Protein AF-A0A3N5H2K8-F1 (afdb_monomer)

Mean predicted aligned error: 14.22 Å

pLDDT: mean 76.16, std 10.31, range [52.0, 89.25]

Structure (mmCIF, N/CA/C/O backbone):
data_AF-A0A3N5H2K8-F1
#
_entry.id   AF-A0A3N5H2K8-F1
#
loop_
_atom_site.group_PDB
_atom_site.id
_atom_site.type_symbol
_atom_site.label_atom_id
_atom_site.label_alt_id
_atom_site.label_comp_id
_atom_site.label_asym_id
_atom_site.label_entity_id
_atom_site.label_seq_id
_atom_site.pdbx_PDB_ins_code
_atom_site.Cartn_x
_atom_site.Cartn_y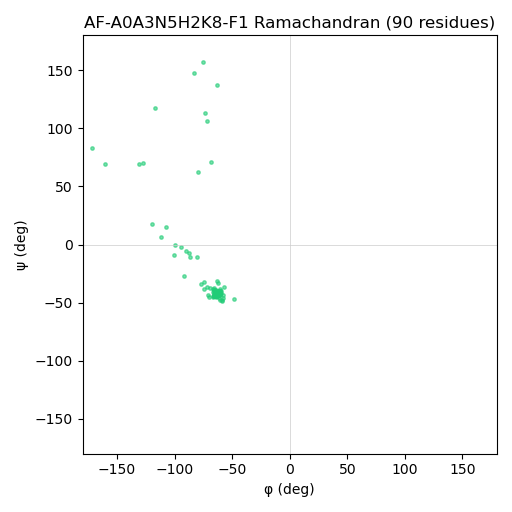
_atom_site.Cartn_z
_atom_site.occupancy
_atom_site.B_iso_or_equiv
_atom_site.auth_seq_id
_atom_site.auth_comp_id
_atom_site.auth_asym_id
_atom_site.auth_atom_id
_atom_site.pdbx_PDB_model_num
ATOM 1 N N . MET A 1 1 ? 1.314 -19.942 -8.219 1.00 56.38 1 MET A N 1
ATOM 2 C CA . MET A 1 1 ? 1.565 -18.829 -7.280 1.00 56.38 1 MET A CA 1
ATOM 3 C C . MET A 1 1 ? 1.697 -19.451 -5.914 1.00 56.38 1 MET A C 1
ATOM 5 O O . MET A 1 1 ? 0.830 -20.247 -5.570 1.00 56.38 1 MET A O 1
ATOM 9 N N . SER A 1 2 ? 2.800 -19.199 -5.215 1.00 85.44 2 SER A N 1
ATOM 10 C CA . SER A 1 2 ? 3.029 -19.815 -3.909 1.00 85.44 2 SER A CA 1
ATOM 11 C C . SER A 1 2 ? 2.161 -19.148 -2.841 1.00 85.44 2 SER A C 1
ATOM 13 O O . SER A 1 2 ? 1.698 -18.018 -3.015 1.00 85.44 2 SER A O 1
ATOM 15 N N . LEU A 1 3 ? 1.899 -19.862 -1.746 1.00 82.50 3 LEU A N 1
ATOM 16 C CA . LEU A 1 3 ? 1.050 -19.367 -0.662 1.00 82.50 3 LEU A CA 1
ATOM 17 C C . LEU A 1 3 ? 1.655 -18.113 -0.011 1.00 82.50 3 LEU A C 1
ATOM 19 O O . LEU A 1 3 ? 0.918 -17.207 0.373 1.00 82.50 3 LEU A O 1
ATOM 23 N N . GLU A 1 4 ? 2.988 -18.029 0.050 1.00 81.88 4 GLU A N 1
ATOM 24 C CA . GLU A 1 4 ? 3.704 -16.869 0.578 1.00 81.88 4 GLU A CA 1
ATOM 25 C C . GLU A 1 4 ? 3.428 -15.613 -0.247 1.00 81.88 4 GLU A C 1
ATOM 27 O O . GLU A 1 4 ? 3.209 -14.555 0.334 1.00 81.88 4 GLU A O 1
ATOM 32 N N . ASP A 1 5 ? 3.363 -15.727 -1.579 1.00 79.69 5 ASP A N 1
ATOM 33 C CA . ASP A 1 5 ? 3.062 -14.593 -2.461 1.00 79.69 5 ASP A CA 1
ATOM 34 C C . ASP A 1 5 ? 1.651 -14.060 -2.205 1.00 79.69 5 ASP A C 1
ATOM 36 O O . ASP A 1 5 ? 1.452 -12.851 -2.087 1.00 79.69 5 ASP A O 1
ATOM 40 N N . ILE A 1 6 ? 0.673 -14.962 -2.060 1.00 80.88 6 ILE A N 1
ATOM 41 C CA . ILE A 1 6 ? -0.724 -14.603 -1.785 1.00 80.88 6 ILE A CA 1
ATOM 42 C C . ILE A 1 6 ? -0.820 -13.899 -0.430 1.00 80.88 6 ILE A C 1
ATOM 44 O O . ILE A 1 6 ? -1.476 -12.861 -0.323 1.00 80.88 6 ILE A O 1
ATOM 48 N N . TRP A 1 7 ? -0.141 -14.418 0.595 1.00 80.50 7 TRP A N 1
ATOM 49 C CA . TRP A 1 7 ? -0.100 -13.808 1.926 1.00 80.50 7 TRP A CA 1
ATOM 50 C C . TRP A 1 7 ? 0.579 -12.433 1.905 1.00 80.50 7 TRP A C 1
ATOM 52 O O . TRP A 1 7 ? 0.082 -11.470 2.492 1.00 80.50 7 TRP A O 1
ATOM 62 N N . TYR A 1 8 ? 1.680 -12.296 1.167 1.00 79.75 8 TYR A N 1
ATOM 63 C CA . TYR A 1 8 ? 2.380 -11.022 1.008 1.00 79.75 8 TYR A CA 1
ATOM 64 C C . TYR A 1 8 ? 1.516 -9.985 0.277 1.00 79.75 8 TYR A C 1
ATOM 66 O O . TYR A 1 8 ? 1.500 -8.804 0.627 1.00 79.75 8 TYR A O 1
ATOM 74 N N . GLU A 1 9 ? 0.765 -10.427 -0.729 1.00 75.81 9 GLU A N 1
ATOM 75 C CA . GLU A 1 9 ? -0.104 -9.588 -1.547 1.00 75.81 9 GLU A CA 1
ATOM 76 C C . GLU A 1 9 ? -1.354 -9.118 -0.788 1.00 75.81 9 GLU A C 1
ATOM 78 O O . GLU A 1 9 ? -1.765 -7.964 -0.961 1.00 75.81 9 GLU A O 1
ATOM 83 N N . SER A 1 10 ? -1.906 -9.980 0.076 1.00 80.06 10 SER A N 1
ATOM 84 C CA . SER A 1 10 ? -3.154 -9.768 0.825 1.00 80.06 10 SER A CA 1
ATOM 85 C C . SER A 1 10 ? -2.970 -9.136 2.212 1.00 80.06 10 SER A C 1
ATOM 87 O O . SER A 1 10 ? -3.857 -8.407 2.659 1.00 80.06 10 SER A O 1
ATOM 89 N N . SER A 1 11 ? -1.814 -9.314 2.863 1.00 79.94 11 SER A N 1
ATOM 90 C CA . SER A 1 11 ? -1.527 -8.777 4.206 1.00 79.94 11 SER A CA 1
ATOM 91 C C . SER A 1 11 ? -1.862 -7.287 4.413 1.00 79.94 11 SER A C 1
ATOM 93 O O . SER A 1 11 ? -2.543 -6.990 5.396 1.00 79.94 11 SER A O 1
ATOM 95 N N . PRO A 1 12 ? -1.508 -6.326 3.525 1.00 80.44 12 PRO A N 1
ATOM 96 C CA . PRO A 1 12 ? -1.862 -4.922 3.750 1.00 80.44 12 PRO A CA 1
ATOM 97 C C . PRO A 1 12 ? -3.375 -4.678 3.761 1.00 80.44 12 PRO A C 1
ATOM 99 O O . PRO A 1 12 ? -3.837 -3.799 4.482 1.00 80.44 12 PRO A O 1
ATOM 102 N N . TY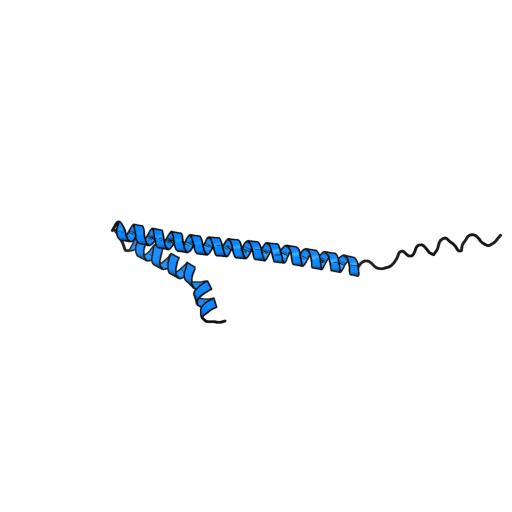R A 1 13 ? -4.150 -5.457 3.003 1.00 80.94 13 TYR A N 1
ATOM 103 C CA . TYR A 1 13 ? -5.608 -5.334 2.976 1.00 80.94 13 TYR A CA 1
ATOM 104 C C . TYR A 1 13 ? -6.233 -5.898 4.249 1.00 80.94 13 TYR A C 1
ATOM 106 O O . TYR A 1 13 ? -7.151 -5.290 4.788 1.00 80.94 13 TYR A O 1
ATOM 114 N N . VAL A 1 14 ? -5.697 -7.007 4.769 1.00 85.25 14 VAL A N 1
ATOM 115 C CA . VAL A 1 14 ? -6.143 -7.600 6.040 1.00 85.25 14 VAL A CA 1
ATOM 116 C C . VAL A 1 14 ? -5.862 -6.654 7.209 1.00 85.25 14 VAL A C 1
ATOM 118 O O . VAL A 1 14 ? -6.742 -6.427 8.038 1.00 85.25 14 VAL A O 1
ATOM 121 N N . TYR A 1 15 ? -4.677 -6.037 7.258 1.00 81.06 15 TYR A N 1
ATOM 122 C CA . TYR A 1 15 ? -4.349 -5.046 8.289 1.00 81.06 15 TYR A CA 1
ATOM 123 C C . TYR A 1 15 ? -5.224 -3.791 8.204 1.00 81.06 15 TYR A C 1
ATOM 125 O O . TYR A 1 15 ? -5.667 -3.276 9.228 1.00 81.06 15 TYR A O 1
ATOM 133 N N . LEU A 1 16 ? -5.528 -3.321 6.994 1.00 81.06 16 LEU A N 1
ATOM 134 C CA . LEU A 1 16 ? -6.376 -2.147 6.800 1.00 81.06 16 LEU A CA 1
ATOM 135 C C . LEU A 1 16 ? -7.833 -2.445 7.179 1.00 81.06 16 LEU A C 1
ATOM 137 O O . LEU A 1 16 ? -8.447 -1.671 7.910 1.00 81.06 16 LEU A O 1
ATOM 141 N N . LEU A 1 17 ? -8.366 -3.591 6.747 1.00 85.88 17 LEU A N 1
ATOM 142 C CA . LEU A 1 17 ? -9.733 -4.009 7.056 1.00 85.88 17 LEU A CA 1
ATOM 143 C C . LEU A 1 17 ? -9.920 -4.271 8.555 1.00 85.88 17 LEU A C 1
ATOM 145 O O . LE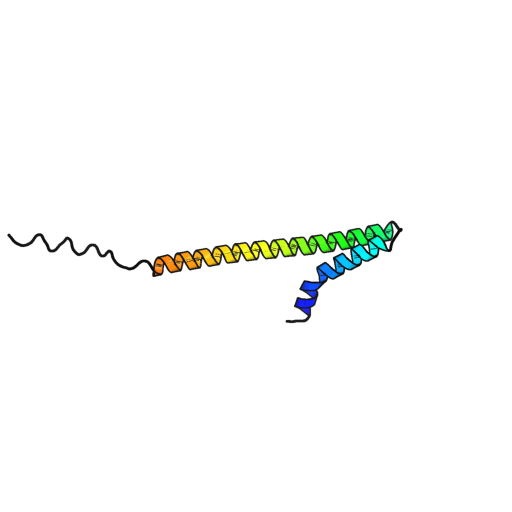U A 1 17 ? -10.895 -3.802 9.134 1.00 85.88 17 LEU A O 1
ATOM 149 N N . SER A 1 18 ? -8.973 -4.964 9.196 1.00 80.50 18 SER A N 1
ATOM 150 C CA . SER A 1 18 ? -9.018 -5.216 10.642 1.00 80.50 18 SER A CA 1
ATOM 151 C C . SER A 1 18 ? -8.869 -3.928 11.455 1.00 80.50 18 SER A C 1
ATOM 153 O O . SER A 1 18 ? -9.605 -3.739 12.421 1.00 80.50 18 SER A O 1
ATOM 155 N N . GLY A 1 19 ? -8.001 -3.000 11.040 1.00 79.62 19 GLY A N 1
ATOM 156 C CA . GLY A 1 19 ? -7.869 -1.683 11.666 1.00 79.62 19 GLY A CA 1
ATOM 157 C C . GLY A 1 19 ? -9.157 -0.860 11.597 1.00 79.62 19 GLY A C 1
ATOM 158 O O . GLY A 1 19 ? -9.607 -0.352 12.620 1.00 79.62 19 GLY A O 1
ATOM 159 N N . VAL A 1 20 ? -9.797 -0.783 10.423 1.00 81.88 20 VAL A N 1
ATOM 160 C CA .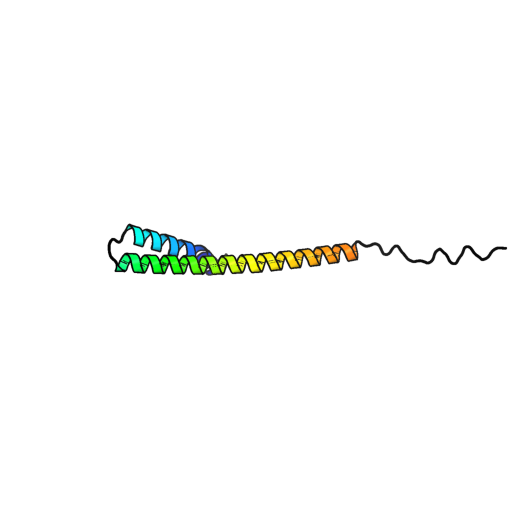 VAL A 1 20 ? -11.084 -0.079 10.249 1.00 81.88 20 VAL A CA 1
ATOM 161 C C . VAL A 1 20 ? -12.201 -0.754 11.044 1.00 81.88 20 VAL A C 1
ATOM 163 O O . VAL A 1 20 ? -12.955 -0.070 11.729 1.00 81.88 20 VAL A O 1
ATOM 166 N N . ALA A 1 21 ? -12.289 -2.086 11.000 1.00 84.12 21 ALA A N 1
ATOM 167 C CA . ALA A 1 21 ? -13.284 -2.836 11.762 1.00 84.12 21 ALA A CA 1
ATOM 168 C C . ALA A 1 21 ? -13.138 -2.600 13.272 1.00 84.12 21 ALA A C 1
ATOM 170 O O . ALA A 1 21 ? -14.131 -2.391 13.965 1.00 84.12 21 ALA A O 1
ATOM 171 N N . THR A 1 22 ? -11.897 -2.568 13.767 1.00 83.94 22 THR A N 1
ATOM 172 C CA . THR A 1 22 ? -11.611 -2.285 15.177 1.00 83.94 22 THR A CA 1
ATOM 173 C C . THR A 1 22 ? -11.994 -0.849 15.516 1.00 83.94 22 THR A C 1
ATOM 175 O O . THR A 1 22 ? -12.673 -0.630 16.509 1.00 83.94 22 THR A O 1
ATOM 178 N N . LEU A 1 23 ? -11.655 0.118 14.657 1.00 80.75 23 LEU A N 1
ATOM 179 C CA . LEU A 1 23 ? -11.973 1.531 14.868 1.00 80.75 23 LEU A CA 1
ATOM 180 C C . LEU A 1 23 ? -13.481 1.795 14.973 1.00 80.75 23 LEU A C 1
ATOM 182 O O . LEU A 1 23 ? -13.900 2.602 15.794 1.00 80.75 23 LEU A O 1
ATOM 186 N N . VAL A 1 24 ? -14.285 1.118 14.149 1.00 84.56 24 VAL A N 1
ATOM 187 C CA . VAL A 1 24 ? -15.750 1.252 14.151 1.00 84.56 24 VAL A CA 1
ATOM 188 C C . VAL A 1 24 ? -16.385 0.494 15.320 1.00 84.56 24 VAL A C 1
ATOM 190 O O . VAL A 1 24 ? -17.397 0.934 15.853 1.00 84.56 24 VAL A O 1
ATOM 193 N N . GLY A 1 25 ? -15.805 -0.639 15.724 1.00 83.38 25 GLY A N 1
ATOM 194 C CA . GLY A 1 25 ? -16.342 -1.484 16.793 1.00 83.38 25 GLY A CA 1
ATOM 195 C C . GLY A 1 25 ? -15.906 -1.100 18.208 1.00 83.38 25 GLY A C 1
ATOM 196 O O . GLY A 1 25 ? -16.437 -1.655 19.168 1.00 83.38 25 GLY A O 1
ATOM 197 N N . SER A 1 26 ? -14.932 -0.199 18.367 1.00 78.50 26 SER A N 1
ATOM 198 C CA . SER A 1 26 ? -14.361 0.133 19.673 1.00 78.50 26 SER A CA 1
ATOM 199 C C . SER A 1 26 ? -14.587 1.592 20.064 1.00 78.50 26 SER A C 1
ATOM 201 O O . SER A 1 26 ? -14.023 2.495 19.453 1.00 78.50 26 SER A O 1
ATOM 203 N N . GLU A 1 27 ? -15.314 1.816 21.158 1.00 80.19 27 GLU A N 1
ATOM 204 C CA . GLU A 1 27 ? -15.471 3.147 21.771 1.00 80.19 27 GLU A CA 1
ATOM 205 C C . GLU A 1 27 ? -14.354 3.469 22.787 1.00 80.19 27 GLU A C 1
ATOM 207 O O . GLU A 1 27 ? -14.232 4.588 23.281 1.00 8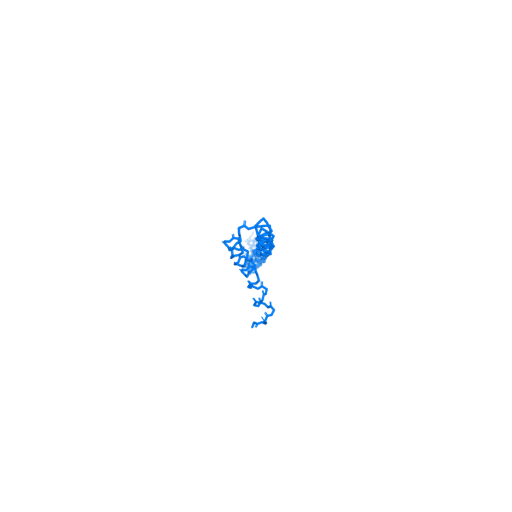0.19 27 GLU A O 1
ATOM 212 N N . GLY A 1 28 ? -13.504 2.486 23.103 1.00 83.56 28 GLY A N 1
ATOM 213 C CA . GLY A 1 28 ? -12.417 2.625 24.070 1.00 83.56 28 GLY A CA 1
ATOM 214 C C . GLY A 1 28 ? -11.141 3.246 23.492 1.00 83.56 28 GLY A C 1
ATOM 215 O O . GLY A 1 28 ? -10.750 2.979 22.353 1.00 83.56 28 GLY A O 1
ATOM 216 N N . VAL A 1 29 ? -10.416 3.995 24.331 1.00 85.06 29 VAL A N 1
ATOM 217 C CA . VAL A 1 29 ? -9.104 4.599 24.006 1.00 85.06 29 VAL A CA 1
ATOM 218 C C . VAL A 1 29 ? -8.070 3.544 23.577 1.00 85.06 29 VAL A C 1
ATOM 220 O O . VAL A 1 29 ? -7.270 3.763 22.672 1.00 85.06 29 VAL A O 1
ATOM 223 N N . LEU A 1 30 ? -8.109 2.357 24.190 1.00 85.88 30 LEU A N 1
ATOM 224 C CA . LEU A 1 30 ? -7.258 1.221 23.814 1.00 85.88 30 LEU A CA 1
ATOM 225 C C . LEU A 1 30 ? -7.581 0.675 22.415 1.00 85.88 30 LEU A C 1
ATOM 227 O O . LEU A 1 30 ? -6.670 0.322 21.667 1.00 85.88 30 LEU A O 1
ATOM 231 N N . GLY A 1 31 ? -8.864 0.630 22.048 1.00 82.38 31 GLY A N 1
ATOM 232 C CA . GLY A 1 31 ? -9.302 0.145 20.739 1.00 82.38 31 GLY A CA 1
ATOM 233 C C . GLY A 1 31 ? -8.933 1.114 19.619 1.00 82.38 31 GLY A C 1
ATOM 234 O O . GLY A 1 31 ? -8.347 0.709 18.616 1.00 82.38 31 GLY A O 1
ATOM 235 N N . THR A 1 32 ? -9.143 2.411 19.844 1.00 82.56 32 THR A N 1
ATOM 236 C CA . THR A 1 32 ? -8.704 3.473 18.925 1.00 82.56 32 THR A CA 1
ATOM 237 C C . THR A 1 32 ? -7.182 3.510 18.762 1.00 82.56 32 THR A C 1
ATOM 239 O O . THR A 1 32 ? -6.696 3.604 17.634 1.00 82.56 32 THR A O 1
ATOM 242 N N . ALA A 1 33 ? -6.409 3.356 19.844 1.00 85.50 33 ALA A N 1
ATOM 243 C CA . ALA A 1 33 ? -4.949 3.270 19.766 1.00 85.50 33 ALA A CA 1
ATOM 244 C C . ALA A 1 33 ? -4.475 2.049 18.955 1.00 85.50 33 ALA A C 1
ATOM 246 O O . ALA A 1 33 ? -3.593 2.171 18.103 1.00 85.50 33 ALA A O 1
ATOM 247 N N . SER A 1 34 ? -5.086 0.880 19.175 1.00 82.75 34 SER A N 1
ATOM 248 C CA . SER A 1 34 ? -4.769 -0.345 18.431 1.00 82.75 34 SER A CA 1
ATOM 249 C C . SER A 1 34 ? -5.129 -0.226 16.944 1.00 82.75 34 SER A C 1
ATOM 251 O O . SER A 1 34 ? -4.323 -0.563 16.074 1.00 82.75 34 SER A O 1
ATOM 253 N N . ALA A 1 35 ? -6.293 0.348 16.635 1.00 81.88 35 ALA A N 1
ATOM 254 C CA . ALA A 1 35 ? -6.726 0.615 15.269 1.00 81.88 35 ALA A CA 1
ATOM 255 C C . ALA A 1 35 ? -5.783 1.580 14.531 1.00 81.88 35 ALA A C 1
ATOM 257 O O . ALA A 1 35 ? -5.438 1.343 13.372 1.00 81.88 35 ALA A O 1
ATOM 258 N N . LEU A 1 36 ? -5.309 2.635 15.201 1.00 85.38 36 LEU A N 1
ATOM 259 C CA . LEU A 1 36 ? -4.312 3.551 14.640 1.00 85.38 36 LEU A CA 1
ATOM 260 C C . LEU A 1 36 ? -2.983 2.844 14.350 1.00 85.38 36 LEU A C 1
ATOM 262 O O . LEU A 1 36 ? -2.414 3.044 13.278 1.00 85.38 36 LEU A O 1
ATOM 266 N N . LEU A 1 37 ? -2.511 1.981 15.254 1.00 87.75 37 LEU A N 1
ATOM 267 C CA . LEU A 1 37 ? -1.321 1.147 15.041 1.00 87.75 37 LEU A CA 1
ATOM 268 C C . LEU A 1 37 ? -1.463 0.252 13.799 1.00 87.75 37 LEU A C 1
ATOM 270 O O . LEU A 1 37 ? -0.557 0.209 12.965 1.00 87.75 37 LEU A O 1
ATOM 274 N N . LEU A 1 38 ? -2.615 -0.404 13.639 1.00 84.06 38 LEU A N 1
ATOM 275 C CA . LEU A 1 38 ? -2.946 -1.231 12.473 1.00 84.06 38 LEU A CA 1
ATOM 276 C C . LEU A 1 38 ? -2.970 -0.418 11.169 1.00 84.06 38 LEU A C 1
ATOM 278 O O . LEU A 1 38 ? -2.396 -0.841 10.162 1.00 84.06 38 LEU A O 1
ATOM 282 N N . LEU A 1 39 ? -3.571 0.774 11.188 1.00 82.81 39 LEU A N 1
ATOM 283 C CA . LEU A 1 39 ? -3.617 1.670 10.031 1.00 82.81 39 LEU A CA 1
ATOM 284 C C . LEU A 1 39 ? -2.230 2.198 9.649 1.00 82.81 39 LEU A C 1
ATOM 286 O O . LEU A 1 39 ? -1.895 2.235 8.464 1.00 82.81 39 LEU A O 1
ATOM 290 N N . ILE A 1 40 ? -1.397 2.561 10.629 1.00 86.06 40 ILE A N 1
ATOM 291 C CA . ILE A 1 40 ? -0.013 2.989 10.390 1.00 86.06 40 ILE A CA 1
ATOM 292 C C . ILE A 1 40 ? 0.798 1.836 9.797 1.00 86.06 40 ILE A C 1
ATOM 294 O O . ILE A 1 40 ? 1.511 2.038 8.810 1.00 86.06 40 ILE A O 1
ATOM 298 N N . ALA A 1 41 ? 0.673 0.620 10.334 1.00 84.12 41 ALA A N 1
ATOM 299 C CA . ALA A 1 41 ? 1.344 -0.557 9.789 1.00 84.12 41 ALA A CA 1
ATOM 300 C C . ALA A 1 41 ? 0.931 -0.809 8.329 1.00 84.12 41 ALA A C 1
ATOM 302 O O . ALA A 1 41 ? 1.794 -0.927 7.454 1.00 84.12 41 ALA A O 1
ATOM 303 N N . ALA A 1 42 ? -0.374 -0.781 8.038 1.00 81.75 42 ALA A N 1
ATOM 304 C CA . ALA A 1 42 ? -0.896 -0.917 6.680 1.00 81.75 42 ALA A CA 1
ATOM 305 C C . ALA A 1 42 ? -0.349 0.174 5.742 1.00 81.75 42 ALA A C 1
ATOM 307 O O . ALA A 1 42 ? 0.174 -0.139 4.669 1.00 81.75 42 ALA A O 1
ATOM 308 N N . ALA A 1 43 ? -0.387 1.444 6.157 1.00 82.06 43 ALA A N 1
ATOM 309 C CA . ALA A 1 43 ? 0.135 2.569 5.381 1.00 82.06 43 ALA A CA 1
ATOM 310 C C . ALA A 1 43 ? 1.642 2.440 5.110 1.00 82.06 43 ALA A C 1
ATOM 312 O O . ALA A 1 43 ? 2.109 2.738 4.009 1.00 82.06 43 ALA A O 1
ATOM 313 N N . THR A 1 44 ? 2.406 1.949 6.085 1.00 84.12 44 THR A N 1
ATOM 314 C CA . THR A 1 44 ? 3.852 1.735 5.957 1.00 84.12 44 THR A CA 1
ATOM 315 C C . THR A 1 44 ? 4.153 0.639 4.935 1.00 84.12 44 THR A C 1
ATOM 317 O O . THR A 1 44 ? 4.980 0.845 4.043 1.00 84.12 44 THR A O 1
ATOM 320 N N . ILE A 1 45 ? 3.427 -0.485 4.986 1.00 81.25 45 ILE A N 1
ATOM 321 C CA . ILE A 1 45 ? 3.539 -1.579 4.007 1.00 81.25 45 ILE A CA 1
ATOM 322 C C . ILE A 1 45 ? 3.163 -1.080 2.606 1.00 81.25 45 ILE A C 1
ATOM 324 O O . ILE A 1 45 ? 3.909 -1.302 1.651 1.00 81.25 45 ILE A O 1
ATOM 328 N N . LEU A 1 46 ? 2.055 -0.342 2.472 1.00 78.94 46 LEU A N 1
ATOM 329 C CA . LEU A 1 46 ? 1.636 0.280 1.211 1.00 78.94 46 LEU A CA 1
ATOM 330 C C . LEU A 1 46 ? 2.701 1.234 0.659 1.00 78.94 46 LEU A C 1
ATOM 332 O O . LEU A 1 46 ? 3.012 1.183 -0.533 1.00 78.94 46 LEU A O 1
ATOM 336 N N . ARG A 1 47 ? 3.317 2.059 1.512 1.00 80.25 47 ARG A N 1
ATOM 337 C CA . ARG A 1 47 ? 4.381 2.993 1.124 1.00 80.25 47 ARG A CA 1
ATOM 338 C C . ARG A 1 47 ? 5.647 2.267 0.666 1.00 80.25 47 ARG A C 1
ATOM 340 O O . ARG A 1 47 ? 6.213 2.636 -0.366 1.00 80.25 47 ARG A O 1
ATOM 347 N N . LEU A 1 48 ? 6.082 1.225 1.379 1.00 76.19 48 LEU A N 1
ATOM 348 C CA . LEU A 1 48 ? 7.210 0.388 0.951 1.00 76.19 48 LEU A CA 1
ATOM 349 C C . LEU A 1 48 ? 6.918 -0.276 -0.396 1.00 76.19 48 LEU A C 1
ATOM 351 O O . LEU A 1 48 ? 7.767 -0.268 -1.289 1.00 76.19 48 LEU A O 1
ATOM 355 N N . ARG A 1 49 ? 5.697 -0.787 -0.575 1.00 75.75 49 ARG A N 1
ATOM 356 C CA . ARG A 1 49 ? 5.258 -1.452 -1.805 1.00 75.75 49 ARG A CA 1
ATOM 357 C C . ARG A 1 49 ? 5.196 -0.477 -2.984 1.00 75.75 49 ARG A C 1
ATOM 359 O O . ARG A 1 49 ? 5.637 -0.818 -4.083 1.00 75.75 49 ARG A O 1
ATOM 366 N N . TRP A 1 50 ? 4.742 0.757 -2.759 1.00 74.94 50 TRP A N 1
ATOM 367 C CA . TRP A 1 50 ? 4.753 1.820 -3.770 1.00 74.94 50 TRP A CA 1
ATOM 368 C C . TRP A 1 50 ? 6.183 2.211 -4.163 1.00 74.94 50 TRP A C 1
ATOM 370 O O . TRP A 1 50 ? 6.494 2.297 -5.352 1.00 74.94 50 TRP A O 1
ATOM 380 N N . SER A 1 51 ? 7.079 2.360 -3.183 1.00 75.00 51 SER A N 1
ATOM 381 C CA . SER A 1 51 ? 8.505 2.631 -3.413 1.00 75.00 51 SER A CA 1
ATOM 382 C C . SER A 1 51 ? 9.177 1.508 -4.214 1.00 75.00 51 SER A C 1
ATOM 384 O O . SER A 1 51 ? 9.897 1.773 -5.179 1.00 75.00 51 SER A O 1
ATOM 386 N N . HIS A 1 52 ? 8.880 0.243 -3.899 1.00 69.50 52 HIS A N 1
ATOM 387 C CA . HIS A 1 52 ? 9.363 -0.909 -4.666 1.00 69.50 52 HIS A CA 1
ATOM 388 C C . HIS A 1 52 ? 8.848 -0.904 -6.113 1.00 69.50 52 HIS A C 1
ATOM 390 O O . HIS A 1 52 ? 9.626 -1.120 -7.046 1.00 69.50 52 HIS A O 1
ATOM 396 N N . ARG A 1 53 ? 7.560 -0.596 -6.328 1.00 68.56 53 ARG A N 1
ATOM 397 C CA . ARG A 1 53 ? 6.984 -0.474 -7.678 1.00 68.56 53 ARG A CA 1
ATOM 398 C C . ARG A 1 53 ? 7.598 0.685 -8.467 1.00 68.56 53 ARG A C 1
ATOM 400 O O . ARG A 1 53 ? 7.896 0.506 -9.645 1.00 68.56 53 ARG A O 1
ATOM 407 N N . GLN A 1 54 ? 7.855 1.832 -7.838 1.00 69.19 54 GLN A N 1
ATOM 408 C CA . GLN A 1 54 ? 8.510 2.978 -8.484 1.00 69.19 54 GLN A CA 1
ATOM 409 C C . GLN A 1 54 ? 9.960 2.679 -8.874 1.00 69.19 54 GLN A C 1
ATOM 411 O O . GLN A 1 54 ? 10.370 2.984 -9.993 1.00 69.19 54 GLN A O 1
ATOM 416 N N . ARG A 1 55 ? 10.726 2.023 -7.995 1.00 67.31 55 ARG A N 1
ATOM 417 C CA . ARG A 1 55 ? 12.103 1.595 -8.293 1.00 67.31 55 ARG A CA 1
ATOM 418 C C . ARG A 1 55 ? 12.138 0.581 -9.439 1.00 67.31 55 ARG A C 1
ATOM 420 O O . ARG A 1 55 ? 12.957 0.713 -10.347 1.00 67.31 55 ARG A O 1
ATOM 427 N N . GLY A 1 56 ? 11.205 -0.372 -9.451 1.00 64.69 56 GLY A N 1
ATOM 428 C CA . GLY A 1 56 ? 11.050 -1.339 -10.540 1.00 64.69 56 GLY A CA 1
ATOM 429 C C . GLY A 1 56 ? 10.631 -0.698 -11.867 1.00 64.69 56 GLY A C 1
ATOM 430 O O . GLY A 1 56 ? 11.189 -1.029 -12.912 1.00 64.69 56 GLY A O 1
ATOM 431 N N . ALA A 1 57 ? 9.695 0.253 -11.846 1.00 66.56 57 ALA A N 1
ATOM 432 C CA . ALA A 1 57 ? 9.253 0.974 -13.039 1.00 66.56 57 ALA A CA 1
ATOM 433 C C . ALA A 1 57 ? 10.375 1.836 -13.639 1.00 66.56 57 ALA A C 1
ATOM 435 O O . ALA A 1 57 ? 10.594 1.806 -14.849 1.00 66.56 57 ALA A O 1
ATOM 436 N N . ALA A 1 58 ? 11.143 2.537 -12.800 1.00 70.31 58 ALA A N 1
ATOM 437 C CA . ALA A 1 58 ? 12.298 3.318 -13.237 1.00 70.31 58 ALA A CA 1
ATOM 438 C C . ALA A 1 58 ? 13.412 2.432 -13.823 1.00 70.31 58 ALA A C 1
ATOM 440 O O . ALA A 1 58 ? 14.003 2.777 -14.849 1.00 70.31 58 ALA A O 1
ATOM 441 N N . ALA A 1 59 ? 13.673 1.267 -13.220 1.00 72.69 59 ALA A N 1
ATOM 442 C CA . ALA A 1 59 ? 14.631 0.294 -13.742 1.00 72.69 59 ALA A CA 1
ATOM 443 C C . ALA A 1 59 ? 14.195 -0.268 -15.108 1.00 72.69 59 ALA A C 1
ATOM 445 O O . ALA A 1 59 ? 14.997 -0.309 -16.041 1.00 72.69 59 ALA A O 1
ATOM 446 N N . ARG A 1 60 ? 12.910 -0.616 -15.265 1.00 72.62 60 ARG A N 1
ATOM 447 C CA . ARG A 1 60 ? 12.339 -1.073 -16.546 1.00 72.62 60 ARG A CA 1
ATOM 448 C C . ARG A 1 60 ? 12.380 0.018 -17.617 1.00 72.62 60 ARG A C 1
ATOM 450 O O . ARG A 1 60 ? 12.749 -0.261 -18.753 1.00 72.62 60 ARG A O 1
ATOM 457 N N . ALA A 1 61 ? 12.085 1.267 -17.257 1.00 76.88 61 ALA A N 1
ATOM 458 C CA . ALA A 1 61 ? 12.172 2.401 -18.175 1.00 76.88 61 ALA A CA 1
ATOM 459 C C . ALA A 1 61 ? 13.608 2.630 -18.679 1.00 76.88 61 ALA A C 1
ATOM 461 O O . ALA A 1 61 ? 13.813 2.895 -19.862 1.00 76.88 61 ALA A O 1
ATOM 462 N N . ARG A 1 62 ? 14.617 2.484 -17.808 1.00 78.44 62 ARG A N 1
ATOM 463 C CA . ARG A 1 62 ? 16.035 2.544 -18.205 1.00 78.44 62 ARG A CA 1
ATOM 464 C C . ARG A 1 62 ? 16.425 1.377 -19.113 1.00 78.44 62 ARG A C 1
ATOM 466 O O . ARG A 1 62 ? 17.071 1.605 -20.132 1.00 78.44 62 ARG A O 1
ATOM 473 N N . ALA A 1 63 ? 16.002 0.159 -18.782 1.00 83.62 63 ALA A N 1
ATOM 474 C CA . ALA A 1 63 ? 16.278 -1.027 -19.591 1.00 83.62 63 ALA A CA 1
ATOM 475 C C . ALA A 1 63 ? 15.686 -0.910 -21.008 1.00 83.62 63 ALA A C 1
ATOM 477 O O . ALA A 1 63 ? 16.384 -1.188 -21.984 1.00 83.62 63 ALA A O 1
ATOM 478 N N . ASN A 1 64 ? 14.448 -0.418 -21.132 1.00 85.75 64 ASN A N 1
ATOM 479 C CA . ASN A 1 64 ? 13.817 -0.179 -22.432 1.00 85.75 64 ASN A CA 1
ATOM 480 C C . ASN A 1 64 ? 14.589 0.860 -23.256 1.00 85.75 64 ASN A C 1
ATOM 482 O O . ASN A 1 64 ? 14.900 0.599 -24.411 1.00 85.75 64 ASN A O 1
ATOM 486 N N . ARG A 1 65 ? 15.022 1.974 -22.648 1.00 85.56 65 ARG A N 1
ATOM 487 C CA . ARG A 1 65 ? 15.828 2.994 -23.348 1.00 85.56 65 ARG A CA 1
ATOM 488 C C . ARG A 1 65 ? 17.153 2.449 -23.884 1.00 85.56 65 ARG A C 1
ATOM 490 O O . ARG A 1 65 ? 17.555 2.805 -24.987 1.00 85.56 65 ARG A O 1
ATOM 497 N N . ILE A 1 66 ? 17.838 1.596 -23.121 1.00 86.75 66 ILE A N 1
ATOM 498 C CA . ILE A 1 66 ? 19.092 0.966 -23.566 1.00 86.75 66 ILE A CA 1
ATOM 499 C C . ILE A 1 66 ? 18.824 0.015 -24.737 1.00 86.75 66 ILE A C 1
ATOM 501 O O . ILE A 1 66 ? 19.588 -0.007 -25.705 1.00 86.75 66 ILE A O 1
ATOM 505 N N . ARG A 1 67 ? 17.727 -0.747 -24.676 1.00 87.12 67 ARG A N 1
ATOM 506 C CA . ARG A 1 67 ? 17.306 -1.643 -25.758 1.00 87.12 67 ARG A CA 1
ATOM 507 C C . ARG A 1 67 ? 16.992 -0.862 -27.036 1.00 87.12 67 ARG A C 1
ATOM 509 O O . ARG A 1 67 ? 17.480 -1.240 -28.098 1.00 87.12 67 ARG A O 1
ATOM 516 N N . ASP A 1 68 ? 16.290 0.262 -26.916 1.00 89.25 68 ASP A N 1
ATOM 517 C CA . ASP A 1 68 ? 15.969 1.154 -28.036 1.00 89.25 68 ASP A CA 1
ATOM 518 C C . ASP A 1 68 ? 17.228 1.803 -28.631 1.00 89.25 68 ASP A C 1
ATOM 520 O O . ASP A 1 68 ? 17.391 1.857 -29.850 1.00 89.25 68 ASP A O 1
ATOM 524 N N . ALA A 1 69 ? 18.162 2.257 -27.788 1.00 86.75 69 ALA A N 1
ATOM 525 C CA . ALA A 1 69 ? 19.437 2.812 -28.240 1.00 86.75 69 ALA A CA 1
ATOM 526 C C . ALA A 1 69 ? 20.273 1.770 -29.002 1.00 86.75 69 ALA A C 1
ATOM 528 O O . ALA A 1 69 ? 20.820 2.067 -30.064 1.00 86.75 69 ALA A O 1
ATOM 529 N N . ARG A 1 70 ? 20.322 0.525 -28.510 1.00 85.69 70 ARG A N 1
ATOM 530 C CA . ARG A 1 70 ? 21.011 -0.583 -29.187 1.00 85.69 70 ARG A CA 1
ATOM 531 C C . ARG A 1 70 ? 20.350 -0.936 -30.519 1.00 85.69 70 ARG A C 1
ATOM 533 O O . ARG A 1 70 ? 21.060 -1.148 -31.497 1.00 85.69 70 ARG A O 1
ATOM 540 N N . ALA A 1 71 ? 19.018 -0.947 -30.572 1.00 86.25 71 ALA A N 1
ATOM 541 C CA . ALA A 1 71 ? 18.278 -1.169 -31.810 1.00 86.25 71 ALA A CA 1
ATOM 542 C C . ALA A 1 71 ? 18.602 -0.095 -32.861 1.00 86.25 71 ALA A C 1
ATOM 544 O O . ALA A 1 71 ? 18.815 -0.426 -34.020 1.00 86.25 71 ALA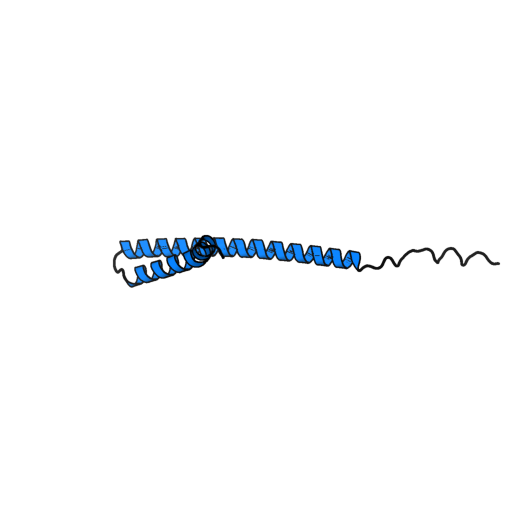 A O 1
ATOM 545 N N . ARG A 1 72 ? 18.745 1.176 -32.459 1.00 83.38 72 ARG A N 1
ATOM 546 C CA . ARG A 1 72 ? 19.149 2.269 -33.365 1.00 83.38 72 ARG A CA 1
ATOM 547 C C . ARG A 1 72 ? 20.575 2.127 -33.890 1.00 83.38 72 ARG A C 1
ATOM 549 O O . ARG A 1 72 ? 20.824 2.455 -35.043 1.00 83.38 72 ARG A O 1
ATOM 556 N N . LEU A 1 73 ? 21.504 1.648 -33.064 1.00 82.69 73 LEU A N 1
ATOM 557 C CA . LEU A 1 73 ? 22.884 1.404 -33.495 1.00 82.69 73 LEU A CA 1
ATOM 558 C C . LEU A 1 73 ? 22.977 0.238 -34.482 1.00 82.69 73 LEU A C 1
ATOM 560 O O . LEU A 1 73 ? 23.739 0.320 -35.436 1.00 82.69 73 LEU A O 1
ATOM 564 N N . GLN A 1 74 ? 22.181 -0.815 -34.283 1.00 81.19 74 GLN A N 1
ATOM 565 C CA . GLN A 1 74 ? 22.108 -1.945 -35.214 1.00 81.19 74 GLN A CA 1
ATOM 566 C C . GLN A 1 74 ? 21.342 -1.604 -36.498 1.00 81.19 74 GLN A C 1
ATOM 568 O O . GLN A 1 74 ? 21.672 -2.117 -37.560 1.00 81.19 74 GLN A O 1
ATOM 573 N N . ALA A 1 75 ? 20.341 -0.726 -36.408 1.00 75.75 75 ALA A N 1
ATOM 574 C CA . ALA A 1 75 ? 19.566 -0.260 -37.552 1.00 75.75 75 ALA A CA 1
ATOM 575 C C . ALA A 1 75 ? 20.270 0.838 -38.358 1.00 75.75 75 ALA A C 1
ATOM 577 O O . ALA A 1 75 ? 19.792 1.170 -39.439 1.00 75.75 75 ALA A O 1
ATOM 578 N N . LYS A 1 76 ? 21.377 1.416 -37.864 1.00 63.69 76 LYS A N 1
ATOM 579 C CA . LYS A 1 76 ? 22.186 2.349 -38.650 1.00 63.69 76 LYS A CA 1
ATOM 580 C C . LYS A 1 76 ? 22.915 1.527 -39.718 1.00 63.69 76 LYS A C 1
ATOM 582 O O . LYS A 1 76 ? 23.845 0.798 -39.369 1.00 63.69 76 LYS A O 1
ATOM 587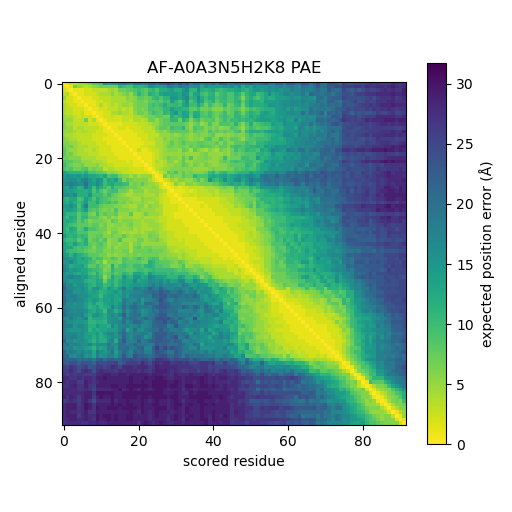 N N . PRO A 1 77 ? 22.511 1.601 -40.999 1.00 60.34 77 PRO A N 1
ATOM 588 C CA . PRO A 1 77 ? 23.178 0.844 -42.040 1.00 60.34 77 PRO A CA 1
ATOM 589 C C . PRO A 1 77 ? 24.615 1.356 -42.123 1.00 60.34 77 PRO A C 1
ATOM 591 O O . PRO A 1 77 ? 24.855 2.566 -42.057 1.00 60.34 77 PRO A O 1
ATOM 594 N N . VAL A 1 78 ? 25.576 0.444 -42.256 1.00 62.69 78 VAL A N 1
ATOM 595 C CA . VAL A 1 78 ? 26.968 0.753 -42.607 1.00 62.69 78 VAL A CA 1
ATOM 596 C C . VAL A 1 78 ? 26.977 1.244 -44.059 1.00 62.69 78 VAL A C 1
ATOM 598 O O . VAL A 1 78 ? 27.370 0.547 -44.983 1.00 62.69 78 VAL A O 1
ATOM 601 N N . THR A 1 79 ? 26.450 2.441 -44.289 1.00 63.38 79 THR A N 1
ATOM 602 C CA . THR A 1 79 ? 26.435 3.108 -45.590 1.00 63.38 79 THR A CA 1
ATOM 603 C C . THR A 1 79 ? 26.930 4.527 -45.402 1.00 63.38 79 THR A C 1
ATOM 605 O O . THR A 1 79 ? 26.184 5.496 -45.485 1.00 63.38 79 THR A O 1
ATOM 608 N N . SER A 1 80 ? 28.216 4.639 -45.112 1.00 61.22 80 SER A N 1
ATOM 609 C CA . SER A 1 80 ? 29.012 5.779 -45.552 1.00 61.22 80 SER A CA 1
ATOM 610 C C . SER A 1 80 ? 30.476 5.361 -45.488 1.00 61.22 80 SER A C 1
ATOM 612 O O . SER A 1 80 ? 31.217 5.806 -44.615 1.00 61.22 80 SER A O 1
ATOM 614 N N . SER A 1 81 ? 30.862 4.444 -46.382 1.00 52.00 81 SER A N 1
ATOM 615 C CA . SER A 1 81 ? 32.259 4.337 -46.801 1.00 52.00 81 SER A CA 1
ATOM 616 C C . SER A 1 81 ? 32.534 5.538 -47.713 1.00 52.00 81 SER A C 1
ATOM 618 O O . SER A 1 81 ? 31.905 5.631 -48.773 1.00 52.00 81 SER A O 1
ATOM 620 N N . PRO A 1 82 ? 33.391 6.499 -47.327 1.00 58.25 82 PRO A N 1
ATOM 621 C CA . PRO A 1 82 ? 33.777 7.607 -48.188 1.0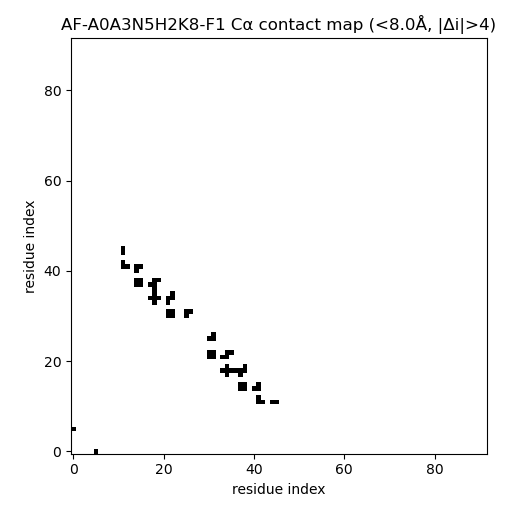0 58.25 82 PRO A CA 1
ATOM 622 C C . PRO A 1 82 ? 34.853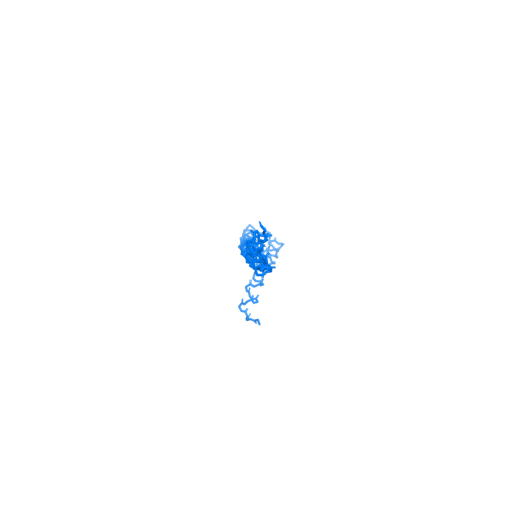 7.120 -49.171 1.00 58.25 82 PRO A C 1
ATOM 624 O O . PRO A 1 82 ? 35.993 7.567 -49.131 1.00 58.25 82 PRO A O 1
ATOM 627 N N . GLU A 1 83 ? 34.515 6.158 -50.032 1.00 55.69 83 GLU A N 1
ATOM 628 C CA . GLU A 1 83 ? 35.462 5.549 -50.983 1.00 55.69 83 GLU A CA 1
ATOM 629 C C . GLU A 1 83 ? 35.047 5.736 -52.453 1.00 55.69 83 GLU A C 1
ATOM 631 O O . GLU A 1 83 ? 35.556 5.062 -53.343 1.00 55.69 83 GLU A O 1
ATOM 636 N N . SER A 1 84 ? 34.149 6.682 -52.757 1.00 56.12 84 SER A N 1
ATOM 637 C CA . SER A 1 84 ? 33.776 6.996 -54.147 1.00 56.12 84 SER A CA 1
ATOM 638 C C . SER A 1 84 ? 34.448 8.248 -54.723 1.00 56.12 84 SER A C 1
ATOM 640 O O . SER A 1 84 ? 34.389 8.457 -55.932 1.00 56.12 84 SER A O 1
ATOM 642 N N . THR A 1 85 ? 35.148 9.066 -53.927 1.00 56.97 85 THR A N 1
ATOM 643 C CA . THR A 1 85 ? 35.726 10.334 -54.428 1.00 56.97 85 THR A CA 1
ATOM 644 C C . THR A 1 85 ? 37.148 10.196 -54.990 1.00 56.97 85 THR A C 1
ATOM 646 O O . THR A 1 85 ? 37.676 11.146 -55.558 1.00 56.97 85 THR A O 1
ATOM 649 N N . ARG A 1 86 ? 37.797 9.025 -54.887 1.00 55.59 86 ARG A N 1
ATOM 650 C CA . ARG A 1 86 ? 39.210 8.864 -55.300 1.00 55.59 86 ARG A CA 1
ATOM 651 C C . ARG A 1 86 ? 39.429 8.340 -56.727 1.00 55.59 86 ARG A C 1
ATOM 653 O O . ARG A 1 86 ? 40.575 8.239 -57.146 1.00 55.59 86 ARG A O 1
ATOM 660 N N . ARG A 1 87 ? 38.373 8.021 -57.489 1.00 57.00 87 ARG A N 1
ATOM 661 C CA . ARG A 1 87 ? 38.494 7.421 -58.841 1.00 57.00 87 ARG A CA 1
ATOM 662 C C . ARG A 1 87 ? 38.063 8.301 -60.021 1.00 57.00 87 ARG A C 1
ATOM 664 O O . ARG A 1 87 ? 38.094 7.822 -61.146 1.00 57.00 87 ARG A O 1
ATOM 671 N N . ALA A 1 88 ? 37.728 9.575 -59.811 1.00 58.28 88 ALA A N 1
ATOM 672 C CA . ALA A 1 88 ? 37.319 10.471 -60.905 1.00 58.28 88 ALA A CA 1
ATOM 673 C C . ALA A 1 88 ? 38.428 11.418 -61.422 1.00 58.28 88 ALA A C 1
ATOM 675 O O . ALA A 1 88 ? 38.181 12.189 -62.340 1.00 58.28 88 ALA A O 1
ATOM 676 N N . GLY A 1 89 ? 39.642 11.376 -60.859 1.00 56.25 89 GLY A N 1
ATOM 677 C CA . GLY A 1 89 ? 40.723 12.325 -61.181 1.00 56.25 89 GLY A CA 1
ATOM 678 C C . GLY A 1 89 ? 41.885 11.771 -62.012 1.00 56.25 89 GLY A C 1
ATOM 679 O O . GLY A 1 89 ? 42.944 12.384 -62.028 1.00 56.25 89 GLY A O 1
ATOM 680 N N . SER A 1 90 ? 41.742 10.606 -62.651 1.00 57.25 90 SER A N 1
ATOM 681 C CA . SER A 1 90 ? 42.798 10.009 -63.484 1.00 57.25 90 SER A CA 1
ATOM 682 C C . SER A 1 90 ? 42.256 9.675 -64.869 1.00 57.25 90 SER A C 1
ATOM 684 O O . SER A 1 90 ? 42.026 8.518 -65.199 1.00 57.25 90 SER A O 1
ATOM 686 N N . ALA A 1 91 ? 41.978 10.718 -65.649 1.00 56.62 91 ALA A N 1
ATOM 687 C CA . ALA A 1 91 ? 41.927 10.662 -67.108 1.00 56.62 91 ALA A CA 1
ATOM 688 C C . ALA A 1 91 ? 41.790 12.086 -67.664 1.00 56.62 91 ALA A C 1
ATOM 690 O O . ALA A 1 91 ? 40.677 12.525 -67.954 1.00 56.62 91 ALA A O 1
ATOM 691 N N . ARG A 1 92 ? 42.915 12.794 -67.792 1.00 54.16 92 ARG A N 1
ATOM 692 C CA . ARG A 1 92 ? 43.342 13.549 -68.987 1.00 54.16 92 ARG A CA 1
ATOM 693 C C . ARG A 1 92 ? 44.479 14.499 -68.653 1.00 54.16 92 ARG A C 1
ATOM 695 O O . ARG A 1 92 ? 44.370 15.202 -67.629 1.00 54.16 92 ARG A O 1
#

Sequence (92 aa):
MSLEDIWYESSPYVYLLSGVATLVGSEGVLGTASALLLLIAAATILRLRWSHRQRGAAARARANRIRDARARLQAKPVTSSPESTRRAGSAR

Foldseek 3Di:
DDPVVVCLVCVLVVLLVVLVVLCVVDPDPVSPVVSVVSPVVSVVSVVVVVVVVVVVVVVVVVVVVVVVVVVVVVPPPPPDPVPPPPPPPPDD

Solvent-accessible surface area (backbone atoms only — not comparable to full-atom values): 5319 Å² total; per-residue (Å²): 133,58,70,66,57,53,49,65,71,44,45,47,56,53,34,37,51,51,13,52,52,36,42,76,73,32,94,46,72,69,35,41,52,51,17,49,53,29,38,50,52,20,52,50,51,51,50,53,52,50,52,52,51,50,54,50,50,54,50,50,54,51,52,50,53,53,52,52,53,50,50,51,61,71,66,50,71,96,76,78,77,92,74,75,82,82,78,80,83,83,84,133

Radius of gyration: 30.58 Å; Cα contacts (8 Å, |Δi|>4): 34; chains: 1; bounding box: 60×33×93 Å

Secondary structure (DSSP, 8-state):
--HHHHHHHHHHHHHHHHHHHHHHH--SHHHHHHHHHHHHHHHHHHHHHHHHHHHHHHHHHHHHHHHHHHHHHHHS-S-----STTSSS---